Protein AF-A0A847W856-F1 (afdb_monomer_lite)

Radius of gyration: 19.7 Å; chains: 1; bounding box: 28×20×64 Å

pLDDT: mean 75.3, std 13.98, range [51.66, 90.69]

Secondary structure (DSSP, 8-state):
-------S-TTHHHHHHHHHTTSEEEEE-TTT--EEEEESSSSEEEEE-TTT--EEEEE-

Sequence (60 aa):
LRYRGRFTGWFKGVISRMKQRRDYNFYRCPSCKTWLRVPKGKGKVNITCRNCGERFIKKT

Foldseek 3Di:
DDDDDDDDPDVPVVVVVVVVVQFWDWDQDPPPRDIDIDTADPAWDFDADPPPRDTDIDGD

Structure (mmCIF, N/CA/C/O backbone):
data_AF-A0A847W856-F1
#
_entry.id   AF-A0A847W856-F1
#
loop_
_atom_site.group_PDB
_atom_site.id
_atom_site.type_symbol
_atom_site.label_atom_id
_atom_site.label_alt_id
_atom_site.label_comp_id
_atom_site.label_asym_id
_atom_site.label_entity_id
_atom_site.label_seq_id
_atom_site.pdbx_PDB_ins_code
_atom_site.Cartn_x
_atom_site.Cartn_y
_atom_site.Cartn_z
_atom_site.occupancy
_atom_site.B_iso_or_equiv
_atom_site.auth_seq_id
_atom_site.auth_comp_id
_atom_site.auth_asym_id
_atom_site.auth_atom_id
_atom_site.pdbx_PDB_model_num
ATOM 1 N N . LEU A 1 1 ? 16.300 -11.797 -49.027 1.00 51.66 1 LEU A N 1
ATOM 2 C CA . LEU A 1 1 ? 16.636 -11.777 -47.582 1.00 51.66 1 LEU A CA 1
ATOM 3 C C . LEU A 1 1 ? 15.655 -10.844 -46.860 1.00 51.66 1 LEU A C 1
ATOM 5 O O . LEU A 1 1 ? 15.547 -9.685 -47.232 1.00 51.66 1 LEU A O 1
ATOM 9 N N . ARG A 1 2 ? 14.861 -11.360 -45.915 1.00 56.91 2 ARG A N 1
ATOM 10 C CA . ARG A 1 2 ? 13.689 -10.691 -45.315 1.00 56.91 2 ARG A CA 1
ATOM 11 C C . ARG A 1 2 ? 14.107 -9.770 -44.159 1.00 56.91 2 ARG A C 1
ATOM 13 O O . ARG A 1 2 ? 14.171 -10.225 -43.021 1.00 56.91 2 ARG A O 1
ATOM 20 N N . TYR A 1 3 ? 14.386 -8.493 -44.425 1.00 59.88 3 TYR A N 1
ATOM 21 C CA . TYR A 1 3 ? 14.722 -7.529 -43.368 1.00 59.88 3 TYR A CA 1
ATOM 22 C C . TYR A 1 3 ? 13.448 -6.855 -42.830 1.00 59.88 3 TYR A C 1
ATOM 24 O O . TYR A 1 3 ? 12.900 -5.924 -43.411 1.00 59.88 3 TYR A O 1
ATOM 32 N N . ARG A 1 4 ? 12.930 -7.420 -41.731 1.00 57.59 4 ARG A N 1
ATOM 33 C CA . ARG A 1 4 ? 11.773 -6.933 -40.964 1.00 57.59 4 ARG A CA 1
ATOM 34 C C . ARG A 1 4 ? 12.056 -5.547 -40.370 1.00 57.59 4 ARG A C 1
ATOM 36 O O . ARG A 1 4 ? 13.140 -5.301 -39.846 1.00 57.59 4 ARG A O 1
ATOM 43 N N . GLY A 1 5 ? 11.039 -4.685 -40.429 1.00 59.59 5 GLY A N 1
ATOM 44 C CA . GLY A 1 5 ? 11.052 -3.290 -39.989 1.00 59.59 5 GLY A CA 1
ATOM 45 C C . GLY A 1 5 ? 11.604 -3.074 -38.579 1.00 59.59 5 GLY A C 1
ATOM 46 O O . GLY A 1 5 ? 11.237 -3.757 -37.623 1.00 59.59 5 GLY A O 1
ATOM 47 N N . ARG A 1 6 ? 12.487 -2.081 -38.471 1.00 56.44 6 ARG A N 1
ATOM 48 C CA . ARG A 1 6 ? 13.318 -1.795 -37.300 1.00 56.44 6 ARG A CA 1
ATOM 49 C C . ARG A 1 6 ? 13.136 -0.341 -36.857 1.00 56.44 6 ARG A C 1
ATOM 51 O O . ARG A 1 6 ? 14.114 0.376 -36.760 1.00 56.44 6 ARG A O 1
ATOM 58 N N . PHE A 1 7 ? 11.899 0.115 -36.629 1.00 56.44 7 PHE A N 1
ATOM 59 C CA . PHE A 1 7 ? 11.658 1.511 -36.204 1.00 56.44 7 PHE A CA 1
ATOM 60 C C . PHE A 1 7 ? 10.503 1.759 -35.212 1.00 56.44 7 PHE A C 1
ATOM 62 O O . PHE A 1 7 ? 10.260 2.905 -34.858 1.00 56.44 7 PHE A O 1
ATOM 69 N N . THR A 1 8 ? 9.815 0.746 -34.670 1.00 58.06 8 THR A N 1
ATOM 70 C CA . THR A 1 8 ? 8.630 0.975 -33.799 1.00 58.06 8 THR A CA 1
ATOM 71 C C . THR A 1 8 ? 8.813 0.592 -32.321 1.00 58.06 8 THR A C 1
ATOM 73 O O . THR A 1 8 ? 7.840 0.436 -31.585 1.00 58.06 8 THR A O 1
ATOM 76 N N . GLY A 1 9 ? 10.057 0.442 -31.846 1.00 55.56 9 GLY A N 1
ATOM 77 C CA . GLY A 1 9 ? 10.350 -0.064 -30.493 1.00 55.56 9 GLY A CA 1
ATOM 78 C C . GLY A 1 9 ? 10.530 0.981 -29.381 1.00 55.56 9 GLY A C 1
ATOM 79 O O . GLY A 1 9 ? 10.412 0.633 -28.208 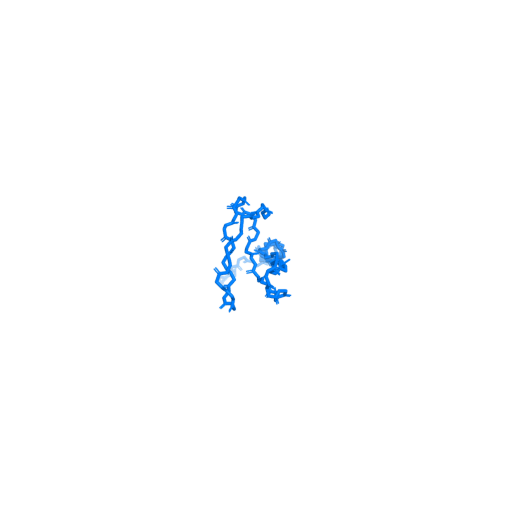1.00 55.56 9 GLY A O 1
ATOM 80 N N . TRP A 1 10 ? 10.809 2.247 -29.704 1.00 54.41 10 TRP A N 1
ATOM 81 C CA . TRP A 1 10 ? 11.295 3.216 -28.706 1.00 54.41 10 TRP A CA 1
ATOM 82 C C . TRP A 1 10 ? 10.195 3.769 -27.778 1.00 54.41 10 TRP A C 1
ATOM 84 O O . TRP A 1 10 ? 10.405 3.924 -26.577 1.00 54.41 10 TRP A O 1
ATOM 94 N N . PHE A 1 11 ? 8.973 3.955 -28.287 1.00 55.56 11 PHE A N 1
ATOM 95 C CA . PHE A 1 11 ? 7.859 4.534 -27.518 1.00 55.56 11 PHE A CA 1
ATOM 96 C C . PHE A 1 11 ? 7.267 3.608 -26.438 1.00 55.56 11 PHE A C 1
ATOM 98 O O . PHE A 1 11 ? 6.589 4.078 -25.524 1.00 55.56 11 PHE A O 1
ATOM 105 N N . LYS A 1 12 ? 7.530 2.294 -26.484 1.00 57.66 12 LYS A N 1
ATOM 106 C CA . LYS A 1 12 ? 6.940 1.337 -25.527 1.00 57.66 12 LYS A CA 1
ATOM 107 C C . LYS A 1 12 ? 7.570 1.398 -24.129 1.00 57.66 12 LYS A C 1
ATOM 109 O O . LYS A 1 12 ? 6.884 1.128 -23.145 1.00 57.66 12 LYS A O 1
ATOM 114 N N . GLY A 1 13 ? 8.846 1.773 -24.018 1.00 57.53 13 GLY A N 1
ATOM 115 C CA . GLY A 1 13 ? 9.572 1.782 -22.738 1.00 57.53 13 GLY A CA 1
ATOM 116 C C . GLY A 1 13 ? 9.265 2.980 -21.829 1.00 57.53 13 GLY A C 1
ATOM 117 O O . GLY A 1 13 ? 9.420 2.889 -20.612 1.00 57.53 13 GLY A O 1
ATOM 118 N N . VAL A 1 14 ? 8.815 4.103 -22.395 1.00 59.88 14 VAL A N 1
ATOM 119 C CA . VAL A 1 14 ? 8.555 5.341 -21.636 1.00 59.88 14 VAL A CA 1
ATOM 120 C C . VAL A 1 14 ? 7.198 5.279 -20.921 1.00 59.88 14 VAL A C 1
ATOM 122 O O . VAL A 1 14 ? 7.088 5.647 -19.750 1.00 59.88 14 VAL A O 1
ATOM 125 N N . ILE A 1 15 ? 6.179 4.716 -21.578 1.00 60.88 15 ILE A N 1
ATOM 126 C CA . ILE A 1 15 ? 4.813 4.594 -21.040 1.00 60.88 15 ILE A CA 1
ATOM 127 C C . ILE A 1 15 ? 4.762 3.629 -19.841 1.00 60.88 15 ILE A C 1
ATOM 129 O O . ILE A 1 15 ? 4.060 3.891 -18.86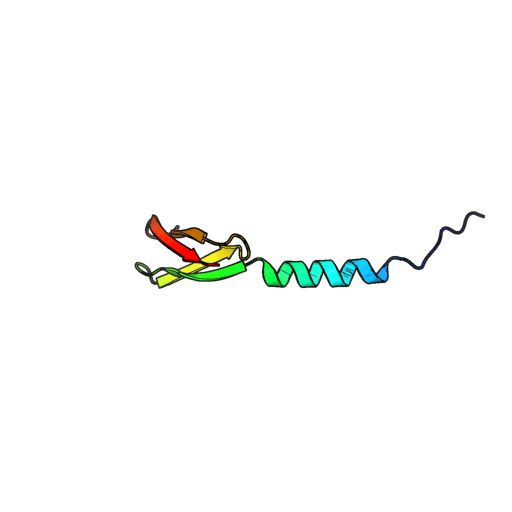1 1.00 60.88 15 ILE A O 1
ATOM 133 N N . SER A 1 16 ? 5.532 2.534 -19.870 1.00 59.81 16 SER A N 1
ATOM 134 C CA . SER A 1 16 ? 5.567 1.563 -18.765 1.00 59.81 16 SER A CA 1
ATOM 135 C C . SER A 1 16 ? 6.165 2.159 -17.482 1.00 59.81 16 SER A C 1
ATOM 137 O O . SER A 1 16 ? 5.614 1.958 -16.399 1.00 59.81 16 SER A O 1
ATOM 139 N N . ARG A 1 17 ? 7.223 2.976 -17.600 1.00 56.72 17 ARG A N 1
ATOM 140 C CA . ARG A 1 17 ? 7.846 3.691 -16.470 1.00 56.72 17 ARG A CA 1
ATOM 141 C C . ARG A 1 17 ? 6.948 4.772 -15.862 1.00 56.72 17 ARG A C 1
ATOM 143 O O . ARG A 1 17 ? 7.013 4.992 -14.653 1.00 56.72 17 ARG A O 1
ATOM 150 N N . MET A 1 18 ? 6.104 5.435 -16.657 1.00 58.94 18 MET A N 1
ATOM 151 C CA . MET A 1 18 ? 5.137 6.416 -16.137 1.00 58.94 18 MET A CA 1
ATOM 152 C C . MET A 1 18 ? 3.955 5.760 -15.410 1.00 58.94 18 MET A C 1
ATOM 154 O O . MET A 1 18 ? 3.472 6.324 -14.428 1.00 58.94 18 MET A O 1
ATOM 158 N N . LYS A 1 19 ? 3.528 4.557 -15.826 1.00 59.31 19 LYS A N 1
ATOM 159 C CA . LYS A 1 19 ? 2.523 3.763 -15.094 1.00 59.31 19 LYS A CA 1
ATOM 160 C C . LYS A 1 19 ? 3.013 3.397 -13.685 1.00 59.31 19 LYS A C 1
ATOM 162 O O . LYS A 1 19 ? 2.331 3.709 -12.716 1.00 59.31 19 LYS A O 1
ATOM 167 N N . GLN A 1 20 ? 4.247 2.897 -13.571 1.00 56.19 20 GLN A N 1
ATOM 168 C CA . GLN A 1 20 ? 4.814 2.398 -12.306 1.00 56.19 20 GLN A CA 1
ATOM 169 C C . GLN A 1 20 ? 4.904 3.432 -11.168 1.00 56.19 20 GLN A C 1
ATOM 171 O O . GLN A 1 20 ? 4.735 3.085 -10.000 1.00 56.19 20 GLN A O 1
ATOM 176 N N . ARG A 1 21 ? 5.141 4.720 -11.465 1.00 58.66 21 ARG A N 1
ATOM 177 C CA . ARG A 1 21 ? 5.215 5.768 -10.420 1.00 58.66 21 ARG A CA 1
ATOM 178 C C . ARG A 1 21 ? 3.849 6.170 -9.854 1.00 58.66 21 ARG A C 1
ATOM 180 O O . ARG A 1 21 ? 3.785 6.795 -8.796 1.00 58.66 21 ARG A O 1
ATOM 187 N N . ARG A 1 22 ? 2.757 5.829 -10.544 1.00 62.91 22 ARG A N 1
ATOM 188 C CA . ARG A 1 22 ? 1.388 6.114 -10.097 1.00 62.91 22 ARG A CA 1
ATOM 189 C C . ARG A 1 22 ? 0.817 5.034 -9.188 1.00 62.91 22 ARG A C 1
ATOM 191 O O . ARG A 1 22 ? -0.219 5.285 -8.593 1.00 62.91 22 ARG A O 1
ATOM 198 N N . ASP A 1 23 ? 1.462 3.881 -9.047 1.00 72.75 23 ASP A N 1
ATOM 199 C CA . ASP A 1 23 ? 0.764 2.699 -8.541 1.00 72.75 23 ASP A CA 1
ATOM 200 C C . ASP A 1 23 ? 0.641 2.615 -7.012 1.00 72.75 23 ASP A C 1
ATOM 202 O O . ASP A 1 23 ? -0.288 1.960 -6.558 1.00 72.75 23 ASP A O 1
ATOM 206 N N . TYR A 1 24 ? 1.486 3.272 -6.193 1.00 83.25 24 TYR A N 1
ATOM 207 C CA . TYR A 1 24 ? 1.449 3.106 -4.719 1.00 83.25 24 TYR A CA 1
ATOM 208 C C . TYR A 1 24 ? 1.642 4.390 -3.889 1.00 83.25 24 TYR A C 1
ATOM 210 O O . TYR A 1 24 ? 2.562 5.166 -4.132 1.00 83.25 24 TYR A O 1
ATOM 218 N N . ASN A 1 25 ? 0.797 4.585 -2.870 1.00 83.69 25 ASN A N 1
ATOM 219 C CA . ASN A 1 25 ? 0.903 5.556 -1.772 1.00 83.69 25 ASN A CA 1
ATOM 220 C C . ASN A 1 25 ? 1.426 4.870 -0.498 1.00 83.69 25 ASN A C 1
ATOM 222 O O . ASN A 1 25 ? 1.194 3.680 -0.276 1.00 83.69 25 ASN A O 1
ATOM 226 N N . PHE A 1 26 ? 2.081 5.641 0.368 1.00 84.69 26 PHE A N 1
ATOM 227 C CA . PHE A 1 26 ? 2.485 5.200 1.700 1.00 84.69 26 PHE A CA 1
ATOM 228 C C . PHE A 1 26 ? 1.647 5.925 2.746 1.00 84.69 26 PHE A C 1
ATOM 230 O O . PHE A 1 26 ? 1.588 7.153 2.751 1.00 84.69 26 PHE A O 1
ATOM 237 N N . TYR A 1 27 ? 1.006 5.169 3.631 1.00 87.44 27 TYR A N 1
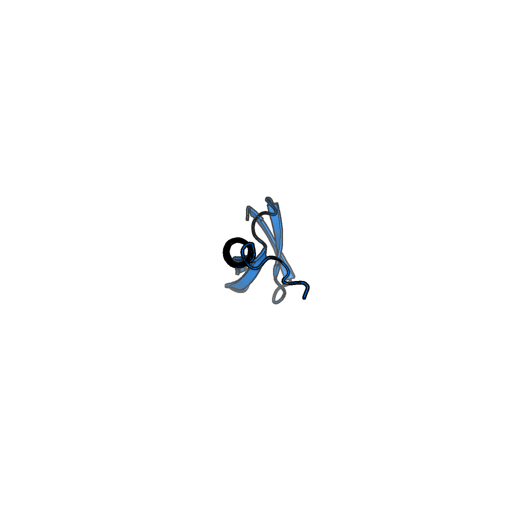ATOM 238 C CA . TYR A 1 27 ? 0.230 5.716 4.739 1.00 87.44 27 TYR A CA 1
ATOM 239 C C . TYR A 1 27 ? 0.817 5.272 6.064 1.00 87.44 27 TYR A C 1
ATOM 241 O O . TYR A 1 27 ? 1.333 4.161 6.197 1.00 87.44 27 TYR A O 1
ATOM 249 N N . ARG A 1 28 ? 0.695 6.143 7.061 1.00 89.19 28 ARG A N 1
ATOM 250 C CA . ARG A 1 28 ? 1.029 5.815 8.439 1.00 89.19 28 ARG A CA 1
ATOM 251 C C . ARG A 1 28 ? -0.207 5.245 9.122 1.00 89.19 28 ARG A C 1
ATOM 253 O O . ARG A 1 28 ? -1.279 5.844 9.047 1.00 89.19 28 ARG A O 1
ATOM 260 N N . CYS A 1 29 ? -0.065 4.088 9.759 1.00 89.06 29 CYS A N 1
ATOM 261 C CA . CYS A 1 29 ? -1.144 3.520 10.559 1.00 89.06 29 CYS A CA 1
ATOM 262 C C . CYS A 1 29 ? -1.449 4.432 11.765 1.00 89.06 29 CYS A C 1
ATOM 264 O O . CYS A 1 29 ? -0.501 4.836 12.442 1.00 89.06 29 CYS A O 1
ATOM 266 N N . PRO A 1 30 ? -2.723 4.745 12.068 1.00 88.31 30 PRO A N 1
ATOM 267 C CA . PRO A 1 30 ? -3.071 5.592 13.211 1.00 88.31 30 PRO A CA 1
ATOM 268 C C . PRO A 1 30 ? -2.779 4.927 14.566 1.00 88.31 30 PRO A C 1
ATOM 270 O O . PRO A 1 30 ? -2.321 5.615 15.471 1.00 88.31 30 PRO A O 1
ATOM 273 N N . SER A 1 31 ? -2.954 3.605 14.687 1.00 89.44 31 SER A N 1
ATOM 274 C CA . SER A 1 31 ? -2.708 2.875 15.943 1.00 89.44 31 SER A CA 1
ATOM 275 C C . SER A 1 31 ? -1.224 2.584 16.180 1.00 89.44 31 SER A C 1
ATOM 277 O O . SER A 1 31 ? -0.648 3.029 17.167 1.00 89.44 31 SER A O 1
ATOM 279 N N . CYS A 1 32 ? -0.558 1.869 15.266 1.00 88.88 32 CYS A N 1
ATOM 280 C CA . CYS A 1 32 ? 0.819 1.394 15.485 1.00 88.88 32 CYS A CA 1
ATOM 281 C C . CYS A 1 32 ? 1.909 2.251 14.825 1.00 88.88 32 CYS A C 1
ATOM 283 O O . CYS A 1 32 ? 3.094 1.951 14.948 1.00 88.88 32 CYS A O 1
ATOM 285 N N . LYS A 1 33 ? 1.531 3.306 14.088 1.00 88.31 33 LYS A N 1
ATOM 286 C CA . LYS A 1 33 ? 2.451 4.235 13.400 1.00 88.31 33 LYS A CA 1
ATOM 287 C C . LYS A 1 33 ? 3.381 3.592 12.358 1.00 88.31 33 LYS A C 1
ATOM 289 O O . LYS A 1 33 ? 4.253 4.287 11.830 1.00 88.31 33 LYS A O 1
ATOM 294 N N . THR A 1 34 ? 3.167 2.318 12.013 1.00 88.88 34 THR A N 1
ATOM 295 C CA . THR A 1 34 ? 3.894 1.593 10.961 1.00 88.88 34 THR A CA 1
ATOM 296 C C . THR A 1 34 ? 3.529 2.115 9.569 1.00 88.88 34 THR A C 1
ATOM 298 O O . THR A 1 34 ? 2.408 2.575 9.330 1.00 88.88 34 THR A O 1
ATOM 301 N N . TRP A 1 35 ? 4.478 2.028 8.638 1.00 90.00 35 TRP A N 1
ATOM 302 C CA . TRP A 1 35 ? 4.294 2.406 7.240 1.00 90.00 35 TRP A CA 1
ATOM 303 C C . TRP A 1 35 ? 3.613 1.293 6.437 1.00 90.00 35 TRP A C 1
ATOM 305 O O . TRP A 1 35 ? 4.063 0.149 6.423 1.00 90.00 35 TRP A O 1
ATOM 315 N N . LEU A 1 36 ? 2.534 1.642 5.737 1.00 89.19 36 LEU A N 1
ATOM 316 C CA . LEU A 1 36 ? 1.721 0.739 4.926 1.00 89.19 36 LEU A CA 1
ATOM 317 C C . LEU A 1 36 ? 1.767 1.177 3.462 1.00 89.19 36 LEU A C 1
ATOM 319 O O . LEU A 1 36 ? 1.499 2.336 3.146 1.00 89.19 36 LEU A O 1
ATOM 323 N N . ARG A 1 37 ? 2.070 0.239 2.561 1.00 87.81 37 ARG A N 1
ATOM 324 C CA . ARG A 1 37 ? 1.985 0.449 1.109 1.00 87.81 37 ARG A CA 1
ATOM 325 C C . ARG A 1 37 ? 0.554 0.191 0.639 1.00 87.81 37 ARG A C 1
ATOM 327 O O . ARG A 1 37 ? 0.023 -0.891 0.876 1.00 87.81 37 ARG A O 1
ATOM 334 N N . VAL A 1 38 ? -0.037 1.152 -0.064 1.00 87.00 38 VAL A N 1
ATOM 335 C CA . VAL A 1 38 ? -1.426 1.098 -0.538 1.00 87.00 38 VAL A CA 1
ATOM 336 C C . VAL A 1 38 ? -1.484 1.490 -2.013 1.00 87.00 3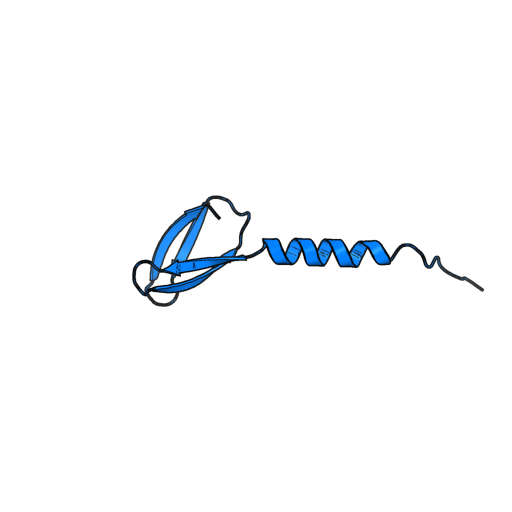8 VAL A C 1
ATOM 338 O O . VAL A 1 38 ? -0.902 2.507 -2.374 1.00 87.00 38 VAL A O 1
ATOM 341 N N . PRO A 1 39 ? -2.156 0.728 -2.888 1.00 84.69 39 PRO A N 1
ATOM 342 C CA . PRO A 1 39 ? -2.205 1.050 -4.309 1.00 84.69 39 PRO A CA 1
ATOM 343 C C . PRO A 1 39 ? -3.010 2.331 -4.588 1.00 84.69 39 PRO A C 1
ATOM 345 O O . PRO A 1 39 ? -4.107 2.487 -4.047 1.00 84.69 39 PRO A O 1
ATOM 348 N N . LYS A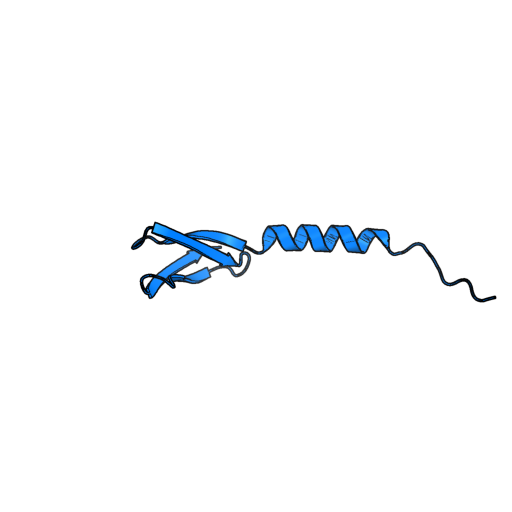 1 40 ? -2.499 3.240 -5.433 1.00 80.56 40 LYS A N 1
ATOM 349 C CA . LYS A 1 40 ? -3.233 4.456 -5.835 1.00 80.56 40 LYS A CA 1
ATOM 350 C C . LYS A 1 40 ? -4.229 4.176 -6.959 1.00 80.56 40 LYS A C 1
ATOM 352 O O . LYS A 1 40 ? -4.185 3.136 -7.610 1.00 80.56 40 LYS A O 1
ATOM 357 N N . GLY A 1 41 ? -5.133 5.127 -7.195 1.00 75.19 41 GLY A N 1
ATOM 358 C CA . GLY A 1 41 ? -6.045 5.096 -8.345 1.00 75.19 41 GLY A CA 1
ATOM 359 C C . GLY A 1 41 ? -7.268 4.191 -8.179 1.00 75.19 41 GLY A C 1
ATOM 360 O O . GLY A 1 41 ? -8.026 4.027 -9.128 1.00 75.19 41 GLY A O 1
ATOM 361 N N . LYS A 1 42 ? -7.492 3.630 -6.983 1.00 77.12 42 LYS A N 1
ATOM 362 C CA . LYS A 1 42 ? -8.691 2.837 -6.657 1.00 77.12 42 LYS A CA 1
ATOM 363 C C . LYS A 1 42 ? -9.787 3.636 -5.936 1.00 77.12 42 LYS A C 1
ATOM 365 O O . LYS A 1 42 ? -10.802 3.070 -5.547 1.00 77.12 42 LYS A O 1
ATOM 370 N N . GLY A 1 43 ? -9.610 4.948 -5.767 1.00 82.06 43 GLY A N 1
ATOM 371 C CA . GLY A 1 43 ? -10.593 5.811 -5.115 1.00 82.06 43 GLY A CA 1
ATOM 372 C C . GLY A 1 43 ? -10.628 5.596 -3.602 1.00 82.06 43 GLY A 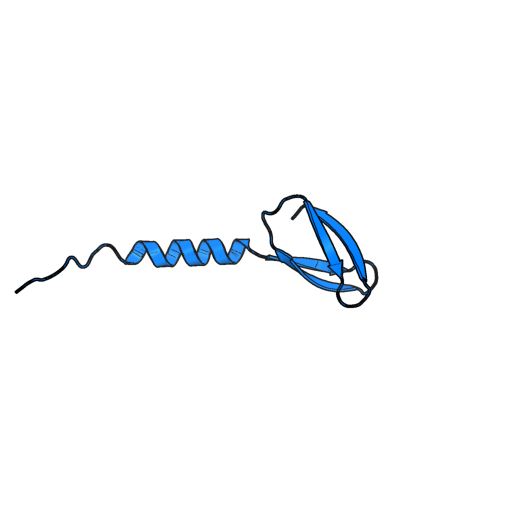C 1
ATOM 373 O O . GLY A 1 43 ? -9.669 5.925 -2.915 1.00 82.06 43 GLY A O 1
ATOM 374 N N . LYS A 1 44 ? -11.741 5.090 -3.060 1.00 84.62 44 LYS A N 1
ATOM 375 C CA . LYS A 1 44 ? -11.853 4.775 -1.626 1.00 84.62 44 LYS A CA 1
ATOM 376 C C . LYS A 1 44 ? -11.247 3.396 -1.370 1.00 84.62 44 LYS A C 1
ATOM 378 O O . LYS A 1 44 ? -11.774 2.395 -1.846 1.00 84.62 44 LYS A O 1
ATOM 383 N N . VAL A 1 45 ? -10.162 3.340 -0.605 1.00 86.00 45 VAL A N 1
ATOM 384 C CA . VAL A 1 45 ? -9.497 2.091 -0.217 1.00 86.00 45 VAL A CA 1
ATOM 385 C C . VAL A 1 45 ? -9.666 1.847 1.275 1.00 86.00 45 VAL A C 1
ATOM 387 O O . VAL A 1 45 ? -9.431 2.736 2.095 1.00 86.00 45 VAL A O 1
ATOM 390 N N . ASN A 1 46 ? -10.073 0.629 1.624 1.00 87.81 46 ASN A N 1
ATOM 391 C CA . ASN A 1 46 ? -10.042 0.151 2.998 1.00 87.81 46 ASN A CA 1
ATOM 392 C C . ASN A 1 46 ? -8.650 -0.428 3.274 1.00 87.81 46 ASN A C 1
ATOM 394 O O . ASN A 1 46 ? -8.266 -1.453 2.706 1.00 87.81 46 ASN A O 1
ATOM 398 N N . ILE A 1 47 ? -7.868 0.272 4.090 1.00 86.62 47 ILE A N 1
ATOM 399 C CA . ILE A 1 47 ? -6.496 -0.097 4.422 1.00 86.62 47 ILE A CA 1
ATOM 400 C C . ILE A 1 47 ? -6.540 -0.868 5.732 1.00 86.62 47 ILE A C 1
ATOM 402 O O . ILE A 1 47 ? -6.893 -0.315 6.769 1.00 86.62 47 ILE A O 1
ATOM 406 N N . THR A 1 48 ? -6.155 -2.141 5.683 1.00 90.69 48 THR A N 1
ATOM 407 C CA . THR A 1 48 ? -5.990 -2.976 6.878 1.00 90.69 48 THR A CA 1
ATOM 408 C C . THR A 1 48 ? -4.516 -3.033 7.257 1.00 90.69 48 THR A C 1
ATOM 410 O O . THR A 1 48 ? -3.664 -3.396 6.439 1.00 90.69 48 THR A O 1
ATOM 413 N N . CYS A 1 49 ? -4.195 -2.664 8.494 1.00 88.81 49 CYS A N 1
ATOM 414 C CA . CYS A 1 49 ? -2.839 -2.767 9.007 1.00 88.81 49 CYS A CA 1
ATOM 415 C C . CYS A 1 49 ? -2.497 -4.223 9.342 1.00 88.81 49 CYS A C 1
ATOM 417 O O . CYS A 1 49 ? -3.193 -4.856 10.128 1.00 88.81 49 CYS A O 1
ATOM 419 N N . ARG A 1 50 ? -1.387 -4.745 8.802 1.00 87.00 50 ARG A N 1
ATOM 420 C CA . ARG A 1 50 ? -0.931 -6.119 9.092 1.00 87.00 50 ARG A CA 1
ATOM 421 C C . ARG A 1 50 ? -0.381 -6.306 10.505 1.00 87.00 50 ARG A C 1
ATOM 423 O O . ARG A 1 50 ? -0.309 -7.433 10.963 1.00 87.00 50 ARG A O 1
ATOM 430 N N . ASN A 1 51 ? 0.027 -5.221 11.163 1.00 85.94 51 ASN A N 1
ATOM 431 C CA . ASN A 1 51 ? 0.657 -5.286 12.479 1.00 85.94 51 ASN A CA 1
ATOM 432 C C . ASN A 1 51 ? -0.371 -5.230 13.622 1.00 85.94 51 ASN A C 1
ATOM 434 O O . ASN A 1 51 ? -0.268 -5.976 14.581 1.00 85.94 51 ASN A O 1
ATOM 438 N N . CYS A 1 52 ? -1.381 -4.360 13.517 1.00 89.12 52 CYS A N 1
ATOM 439 C CA . CYS A 1 52 ? -2.370 -4.153 14.584 1.00 89.12 52 CYS A CA 1
ATOM 440 C C . CYS A 1 52 ? -3.811 -4.506 14.188 1.00 89.12 52 CYS A C 1
ATOM 442 O O . CYS A 1 52 ? -4.712 -4.351 14.999 1.00 89.12 52 CYS A O 1
ATOM 444 N N . GLY A 1 53 ? -4.063 -4.910 12.939 1.00 88.06 53 GLY A N 1
ATOM 445 C CA . GLY A 1 53 ? -5.407 -5.252 12.454 1.00 88.06 53 GLY A CA 1
ATOM 446 C C . GLY A 1 53 ? -6.347 -4.062 12.220 1.00 88.06 53 GLY A C 1
ATOM 447 O O . GLY A 1 53 ? -7.444 -4.257 11.702 1.00 88.06 53 GLY A O 1
ATOM 448 N N . GLU A 1 54 ? -5.918 -2.840 12.548 1.00 88.38 54 GLU A N 1
ATOM 449 C CA . GLU A 1 54 ? -6.709 -1.613 12.392 1.00 88.38 54 GLU A CA 1
ATOM 450 C C . GLU A 1 54 ? -7.129 -1.395 10.934 1.00 88.38 54 GLU A C 1
ATOM 452 O O . GLU A 1 54 ? -6.301 -1.515 10.019 1.00 88.38 54 GLU A O 1
ATOM 457 N N . ARG A 1 55 ? -8.400 -1.037 10.722 1.00 89.50 55 ARG A N 1
ATOM 458 C CA . ARG A 1 55 ? -8.978 -0.814 9.392 1.00 89.50 55 ARG A CA 1
ATOM 459 C C . ARG A 1 55 ? -9.419 0.630 9.264 1.00 89.50 55 ARG A C 1
ATOM 461 O O . ARG A 1 55 ? -10.278 1.087 10.006 1.00 89.50 55 ARG A O 1
ATOM 468 N N . PHE A 1 56 ? -8.866 1.343 8.292 1.00 88.62 56 PHE A N 1
ATOM 469 C CA . PHE A 1 56 ? -9.239 2.730 8.045 1.00 88.62 56 PHE A CA 1
ATOM 470 C C . PHE A 1 56 ? -9.454 2.987 6.560 1.00 88.62 56 PHE A C 1
ATOM 472 O O . PHE A 1 56 ? -8.735 2.487 5.692 1.00 88.62 56 PHE A O 1
ATOM 479 N N . ILE A 1 57 ? -10.467 3.797 6.266 1.00 86.56 57 ILE A N 1
ATOM 480 C CA . ILE A 1 57 ? -10.815 4.171 4.901 1.00 86.56 57 ILE A CA 1
ATOM 481 C C . ILE A 1 57 ? -10.070 5.461 4.565 1.00 86.56 57 ILE A C 1
ATOM 483 O O . ILE A 1 57 ? -10.221 6.479 5.241 1.00 86.56 57 ILE A O 1
ATOM 487 N N . LYS A 1 58 ? -9.268 5.433 3.503 1.00 83.62 58 LYS A N 1
ATOM 488 C CA . LYS A 1 58 ? -8.652 6.633 2.922 1.00 83.62 58 LYS A CA 1
ATOM 489 C C . LYS A 1 58 ? -9.012 6.711 1.449 1.00 83.62 58 LYS A C 1
ATOM 491 O O . LYS A 1 58 ? -9.228 5.698 0.789 1.00 83.62 58 LYS A O 1
ATOM 496 N N . LYS A 1 59 ? -9.067 7.933 0.932 1.00 78.31 59 LYS A N 1
ATOM 497 C CA . LYS A 1 59 ? -9.083 8.163 -0.509 1.00 78.31 59 LYS A CA 1
ATOM 498 C C . LYS A 1 59 ? -7.631 8.154 -0.996 1.00 78.31 59 LYS A C 1
ATOM 500 O O . LYS A 1 59 ? -6.810 8.884 -0.433 1.00 78.31 59 LYS A O 1
ATOM 505 N N . THR A 1 60 ? -7.320 7.277 -1.946 1.00 70.00 60 THR A N 1
ATOM 506 C CA . THR A 1 60 ? -5.999 7.154 -2.580 1.00 70.00 60 THR A CA 1
ATOM 507 C C . THR A 1 60 ? -5.822 8.058 -3.779 1.00 70.00 60 THR A C 1
ATOM 509 O O . THR A 1 60 ? -6.826 8.334 -4.473 1.00 70.00 60 THR A O 1
#